Protein AF-A0A7S1HPP7-F1 (afdb_monomer_lite)

Sequence (154 aa):
EELAERFHAVALPMFQEVYDRIQAAGIARVCPGLDWLTLGTQYTNCGLVKRNLSESEEALAMFEKGAAYGNGDAMVEAGLILLHGSCGTSKARQDYPLSKKYLKMALTCEHQACDYRLMQVREALAGHQQLERDPNALIVRLLAGTANRKTQRQ

InterPro domains:
  IPR011990 Tetratricopeptide-like helical domain superfamily [G3DSA:1.25.40.10] (19-139)

pLDDT: mean 79.87, std 16.43, range [32.12, 96.88]

Secondary structure (DSSP, 8-state):
-HHHHHHHHHHHHHHHHHHHHHHHTTHHHHSTT-TIIIIIHHHHHHHHHHHHTT-HHHHHHHHHHHHHTT-HHHHHHHHHHHHHTEETTEE----HHHHHHHHHHHHHSSSPPPHHHHHHHHHHHHHHHHHHH-TTHHHHHHHHHHHTTTTT--

Organism: NCBI:txid118079

Radius of gyration: 17.26 Å; chains: 1; bounding box: 38×34×56 Å

Structure (mmCIF, N/CA/C/O backbone):
data_AF-A0A7S1HPP7-F1
#
_entry.id   AF-A0A7S1HPP7-F1
#
loop_
_atom_site.group_PDB
_atom_site.id
_atom_site.type_symbol
_atom_site.label_atom_id
_atom_site.label_alt_id
_atom_site.label_comp_id
_atom_site.label_asym_id
_atom_site.label_entity_id
_atom_site.label_seq_id
_atom_site.pdbx_PDB_ins_code
_atom_site.Cartn_x
_atom_site.Cartn_y
_atom_site.Cartn_z
_atom_site.occupancy
_atom_site.B_iso_or_equiv
_atom_site.auth_seq_id
_atom_site.auth_comp_id
_atom_site.auth_asym_id
_atom_site.auth_atom_id
_atom_site.pdbx_PDB_model_num
ATOM 1 N N . GLU A 1 1 ? 13.477 16.640 10.864 1.00 59.09 1 GLU A N 1
ATOM 2 C CA . GLU A 1 1 ? 12.685 16.879 9.639 1.00 59.09 1 GLU A CA 1
ATOM 3 C C . GLU A 1 1 ? 13.577 17.037 8.413 1.00 59.09 1 GLU A C 1
ATOM 5 O O . GLU A 1 1 ? 13.417 16.258 7.485 1.00 59.09 1 GLU A O 1
ATOM 10 N N . GLU A 1 2 ? 14.616 17.877 8.464 1.00 75.75 2 GLU A N 1
ATOM 11 C CA . GLU A 1 2 ? 15.505 18.165 7.319 1.00 75.75 2 GLU A CA 1
ATOM 12 C C . GLU A 1 2 ? 16.105 16.932 6.596 1.00 75.75 2 GLU A C 1
ATOM 14 O O . GLU A 1 2 ? 16.155 16.889 5.370 1.00 75.75 2 GLU A O 1
ATOM 19 N N . LEU A 1 3 ? 16.538 15.891 7.321 1.00 74.44 3 LEU A N 1
ATOM 20 C CA . LEU A 1 3 ? 17.122 14.694 6.692 1.00 74.44 3 LEU A CA 1
ATOM 21 C C . LEU A 1 3 ? 16.081 13.842 5.950 1.00 74.44 3 LEU A C 1
ATOM 23 O O . LEU A 1 3 ? 16.388 13.289 4.896 1.00 74.44 3 LEU A O 1
ATOM 27 N N . ALA A 1 4 ? 14.864 13.736 6.490 1.00 68.62 4 ALA A N 1
ATOM 28 C CA . ALA A 1 4 ? 13.792 12.967 5.866 1.00 68.62 4 ALA A CA 1
ATOM 29 C C . ALA A 1 4 ? 13.344 13.661 4.578 1.00 68.62 4 ALA A C 1
ATOM 31 O O . ALA A 1 4 ? 13.342 13.043 3.519 1.00 68.62 4 ALA A O 1
ATOM 32 N N . GLU A 1 5 ? 13.086 14.966 4.638 1.00 76.06 5 GLU A N 1
ATOM 33 C CA . GLU A 1 5 ? 12.721 15.770 3.468 1.00 76.06 5 GLU A CA 1
ATOM 34 C C . GLU A 1 5 ? 13.780 15.686 2.361 1.00 76.06 5 GLU A C 1
ATOM 36 O O . GLU A 1 5 ? 13.445 15.437 1.203 1.00 76.06 5 GLU A O 1
ATOM 41 N N . ARG A 1 6 ? 15.069 15.784 2.715 1.00 79.62 6 ARG A N 1
ATOM 42 C CA . ARG A 1 6 ? 16.178 15.634 1.758 1.00 79.62 6 ARG A CA 1
ATOM 43 C C . ARG A 1 6 ? 16.267 14.228 1.172 1.00 79.62 6 ARG A C 1
ATOM 45 O O . ARG A 1 6 ? 16.486 14.087 -0.028 1.00 79.62 6 ARG A O 1
ATOM 52 N N . PHE A 1 7 ? 16.087 13.191 1.989 1.00 78.56 7 PHE A N 1
ATOM 53 C CA . PHE A 1 7 ? 16.050 11.812 1.503 1.00 78.56 7 PHE A CA 1
ATOM 54 C C . PHE A 1 7 ? 14.890 11.607 0.522 1.00 78.56 7 PHE A C 1
ATOM 56 O O . PHE A 1 7 ? 15.076 11.025 -0.545 1.00 78.56 7 PHE A O 1
ATOM 63 N N . HIS A 1 8 ? 13.709 12.135 0.836 1.00 77.75 8 HIS A N 1
ATOM 64 C CA . HIS A 1 8 ? 12.520 12.005 -0.001 1.00 77.75 8 HIS A CA 1
ATOM 65 C C . HIS A 1 8 ? 12.627 12.789 -1.315 1.00 77.75 8 HIS A C 1
ATOM 67 O O . HIS A 1 8 ? 12.244 12.259 -2.361 1.00 77.75 8 HIS A O 1
ATOM 73 N N . ALA A 1 9 ? 13.207 13.993 -1.280 1.00 80.12 9 ALA A N 1
ATOM 74 C CA . ALA A 1 9 ? 13.472 14.811 -2.463 1.00 80.12 9 ALA A CA 1
ATOM 75 C C . ALA A 1 9 ? 14.417 14.125 -3.466 1.00 80.12 9 ALA A C 1
ATOM 77 O O . ALA A 1 9 ? 14.325 14.381 -4.662 1.00 80.12 9 ALA A O 1
ATOM 78 N N . VAL A 1 10 ? 15.297 13.238 -2.992 1.00 83.06 10 VAL A N 1
ATOM 79 C CA . VAL A 1 10 ? 16.189 12.438 -3.844 1.00 83.06 10 VAL A CA 1
ATOM 80 C C . VAL A 1 10 ? 15.529 11.121 -4.265 1.00 83.06 10 VAL A C 1
ATOM 82 O O . VAL A 1 10 ? 15.579 10.751 -5.435 1.00 83.06 10 VAL A O 1
ATOM 85 N N . ALA A 1 11 ? 14.880 10.417 -3.337 1.00 80.06 11 ALA A N 1
ATOM 86 C CA . ALA A 1 11 ? 14.360 9.074 -3.580 1.00 80.06 11 ALA A CA 1
ATOM 87 C C . ALA A 1 11 ? 13.176 9.045 -4.562 1.00 80.06 11 ALA A C 1
ATOM 89 O O . ALA A 1 11 ? 13.123 8.168 -5.423 1.00 80.06 11 ALA A O 1
ATOM 90 N N . LEU A 1 12 ? 12.232 9.991 -4.464 1.00 77.94 12 LEU A N 1
ATOM 91 C CA . LEU A 1 12 ? 11.040 9.996 -5.324 1.00 77.94 12 LEU A CA 1
ATOM 92 C C . LEU A 1 12 ? 11.380 10.160 -6.816 1.00 77.94 12 LEU A C 1
ATOM 94 O O . LEU A 1 12 ? 10.910 9.336 -7.604 1.00 77.94 12 LEU A O 1
ATOM 98 N N . PRO A 1 13 ? 12.210 11.142 -7.230 1.00 85.44 13 PRO A N 1
ATOM 99 C CA . PRO A 1 13 ? 12.636 11.247 -8.623 1.00 85.44 13 PRO A CA 1
ATOM 100 C C . PRO A 1 13 ? 13.363 9.997 -9.122 1.00 85.44 13 PRO A C 1
ATOM 102 O O . PRO A 1 13 ? 13.114 9.568 -10.243 1.00 85.44 13 PRO A O 1
ATOM 105 N N . MET A 1 14 ? 14.204 9.374 -8.288 1.00 84.25 14 MET A N 1
ATOM 106 C CA . MET A 1 14 ? 14.914 8.147 -8.667 1.00 84.25 14 MET A CA 1
ATOM 107 C C . MET A 1 14 ? 13.952 6.984 -8.933 1.00 84.25 14 MET A C 1
ATOM 109 O O . MET A 1 14 ? 14.103 6.280 -9.931 1.00 84.25 14 MET A O 1
ATOM 113 N N . PHE A 1 15 ? 12.945 6.779 -8.077 1.00 81.81 15 PHE A N 1
ATOM 114 C CA . PHE A 1 15 ? 11.937 5.740 -8.312 1.00 81.81 15 PHE A CA 1
ATOM 115 C C . PHE A 1 15 ? 11.099 6.028 -9.563 1.00 81.81 15 PHE A C 1
ATOM 117 O O . PHE A 1 15 ? 10.814 5.106 -10.329 1.00 81.81 15 PHE A O 1
ATOM 124 N N . GLN A 1 16 ? 10.758 7.297 -9.810 1.00 77.69 16 GLN A N 1
ATOM 125 C CA . GLN A 1 16 ? 10.033 7.700 -11.015 1.00 77.69 16 GLN A CA 1
ATOM 126 C C . GLN A 1 16 ? 10.860 7.465 -12.288 1.00 77.69 16 GLN A C 1
ATOM 128 O O . GLN A 1 16 ? 10.353 6.898 -13.251 1.00 77.69 16 GLN A O 1
ATOM 133 N N . GLU A 1 17 ? 12.147 7.811 -12.279 1.00 83.38 17 GLU A N 1
ATOM 134 C CA . GLU A 1 17 ? 13.052 7.578 -13.409 1.00 83.38 17 GLU A CA 1
ATOM 135 C C . GLU A 1 17 ? 13.198 6.080 -13.721 1.00 83.38 17 GLU A C 1
ATOM 137 O O . GLU A 1 17 ? 13.162 5.666 -14.884 1.00 83.38 17 GLU A O 1
ATOM 142 N N . VAL A 1 18 ? 13.334 5.242 -12.688 1.00 80.38 18 VAL A N 1
ATOM 143 C CA . VAL A 1 18 ? 13.380 3.782 -12.853 1.00 80.38 18 VAL A CA 1
ATOM 144 C C . VAL A 1 18 ? 12.065 3.263 -13.433 1.00 80.38 18 VAL A C 1
ATOM 146 O O . VAL A 1 18 ? 12.091 2.432 -14.341 1.00 80.38 18 VAL A O 1
ATOM 149 N N . TYR A 1 19 ? 10.925 3.768 -12.962 1.00 78.94 19 TYR A N 1
ATOM 150 C CA . TYR A 1 19 ? 9.617 3.427 -13.515 1.00 78.94 19 TYR A CA 1
ATOM 151 C C . TYR A 1 19 ? 9.517 3.777 -15.008 1.00 78.94 19 TYR A C 1
ATOM 153 O O . TYR A 1 19 ? 9.163 2.908 -15.809 1.00 78.94 19 TYR A O 1
ATOM 161 N N . ASP A 1 20 ? 9.891 5.000 -15.394 1.00 80.56 20 ASP A N 1
ATOM 162 C CA . ASP A 1 20 ? 9.817 5.463 -16.785 1.00 80.56 20 ASP A CA 1
ATOM 163 C C . ASP A 1 20 ? 10.686 4.586 -17.700 1.00 80.56 20 ASP A C 1
ATOM 165 O O . ASP A 1 20 ? 10.267 4.197 -18.793 1.00 80.56 20 ASP A O 1
ATOM 169 N N . ARG A 1 21 ? 11.872 4.183 -17.224 1.00 80.19 21 ARG A N 1
ATOM 170 C CA . ARG A 1 21 ? 12.761 3.255 -17.941 1.00 80.19 21 ARG A CA 1
ATOM 171 C C . ARG A 1 21 ? 12.165 1.858 -18.084 1.00 80.19 21 ARG A C 1
ATOM 173 O O . ARG A 1 21 ? 12.240 1.288 -19.170 1.00 80.19 21 ARG A O 1
ATOM 180 N N . ILE A 1 22 ? 11.572 1.306 -17.023 1.00 75.25 22 ILE A N 1
ATOM 181 C CA . ILE A 1 22 ? 10.933 -0.021 -17.055 1.00 75.25 22 ILE A CA 1
ATOM 182 C C . ILE A 1 22 ? 9.751 -0.019 -18.034 1.00 75.25 22 ILE A C 1
ATOM 184 O O . ILE A 1 22 ? 9.603 -0.964 -18.816 1.00 75.25 22 ILE A O 1
ATOM 188 N N . GLN A 1 23 ? 8.940 1.046 -18.030 1.00 75.56 23 GLN A N 1
ATOM 189 C CA . GLN A 1 23 ? 7.838 1.208 -18.979 1.00 75.56 23 GLN A CA 1
ATOM 190 C C . GLN A 1 23 ? 8.332 1.343 -20.420 1.00 75.56 23 GLN A C 1
ATOM 192 O O . GLN A 1 23 ? 7.843 0.626 -21.294 1.00 75.56 23 GLN A O 1
ATOM 197 N N . ALA A 1 24 ? 9.315 2.213 -20.668 1.00 80.38 24 ALA A N 1
ATOM 198 C CA . ALA A 1 24 ? 9.867 2.440 -22.002 1.00 80.38 24 ALA A CA 1
ATOM 199 C C . ALA A 1 24 ? 10.524 1.179 -22.584 1.00 80.38 24 ALA A C 1
ATOM 201 O O . ALA A 1 24 ? 10.355 0.879 -23.764 1.00 80.38 24 ALA A O 1
ATOM 202 N N . ALA A 1 25 ? 11.227 0.409 -21.751 1.00 76.56 25 ALA A N 1
ATOM 203 C CA . ALA A 1 25 ? 11.839 -0.856 -22.149 1.00 76.56 25 ALA A CA 1
ATOM 204 C C . ALA A 1 25 ? 10.812 -1.982 -22.372 1.00 76.56 25 ALA A C 1
ATOM 206 O O . ALA A 1 25 ? 11.169 -3.042 -22.882 1.00 76.56 25 ALA A O 1
ATOM 207 N N . GLY A 1 26 ? 9.546 -1.780 -21.988 1.00 72.50 26 GLY A N 1
ATOM 208 C CA . GLY A 1 26 ? 8.498 -2.782 -22.140 1.00 72.50 26 GLY A CA 1
ATOM 209 C C . GLY A 1 26 ? 8.816 -4.080 -21.402 1.00 72.50 26 GLY A C 1
ATOM 210 O O . GLY A 1 26 ? 8.418 -5.138 -21.874 1.00 72.50 26 GLY A O 1
ATOM 211 N N . ILE A 1 27 ? 9.528 -4.022 -20.269 1.00 67.88 27 ILE A N 1
ATOM 212 C CA . ILE A 1 27 ? 10.003 -5.217 -19.542 1.00 67.88 27 ILE A CA 1
ATOM 213 C C . ILE A 1 27 ? 8.837 -6.145 -19.178 1.00 67.88 27 ILE A C 1
ATOM 215 O O . ILE A 1 27 ? 8.963 -7.358 -19.310 1.00 67.88 27 ILE A O 1
ATOM 219 N N . ALA A 1 28 ? 7.675 -5.575 -18.852 1.00 62.19 28 ALA A N 1
ATOM 220 C CA . ALA A 1 28 ? 6.414 -6.295 -18.657 1.00 62.19 28 ALA A CA 1
ATOM 221 C C . ALA A 1 28 ? 6.021 -7.199 -19.847 1.00 62.19 28 ALA A C 1
ATOM 223 O O . ALA A 1 28 ? 5.451 -8.272 -19.677 1.00 62.19 28 ALA A O 1
ATOM 224 N N . ARG A 1 29 ? 6.348 -6.785 -21.081 1.00 64.38 29 ARG A N 1
ATOM 225 C CA . ARG A 1 29 ? 6.109 -7.563 -22.310 1.00 64.38 29 ARG A CA 1
ATOM 226 C C . ARG A 1 29 ? 7.164 -8.643 -22.535 1.00 64.38 29 ARG A C 1
ATOM 228 O O . ARG A 1 29 ? 6.872 -9.631 -23.198 1.00 64.38 29 ARG A O 1
ATOM 235 N N . VAL A 1 30 ? 8.381 -8.430 -22.034 1.00 61.94 30 VAL A N 1
ATOM 236 C CA . VAL A 1 30 ? 9.526 -9.331 -22.236 1.00 61.94 30 VAL A CA 1
ATOM 237 C C . VAL A 1 30 ? 9.540 -10.454 -21.196 1.00 61.94 30 VAL A C 1
ATOM 239 O O . VAL A 1 30 ? 9.878 -11.584 -21.538 1.00 61.94 30 VAL A O 1
ATOM 242 N N . CYS A 1 31 ? 9.115 -10.177 -19.960 1.00 64.31 31 CYS A N 1
ATOM 243 C CA . CYS A 1 31 ? 9.027 -11.160 -18.879 1.00 64.31 31 CYS A CA 1
ATOM 244 C C . CYS A 1 31 ? 7.632 -11.140 -18.222 1.00 64.31 31 CYS A C 1
ATOM 246 O O . CYS A 1 31 ? 7.484 -10.591 -17.123 1.00 64.31 31 CYS A O 1
ATOM 248 N N . PRO A 1 32 ? 6.610 -11.731 -18.872 1.00 63.69 32 PRO A N 1
ATOM 249 C CA . PRO A 1 32 ? 5.255 -11.785 -18.330 1.00 63.69 32 PRO A CA 1
ATOM 250 C C . PRO A 1 32 ? 5.246 -12.455 -16.950 1.00 63.69 32 PRO A C 1
ATOM 252 O O . PRO A 1 32 ? 5.836 -13.522 -16.781 1.00 63.69 32 PRO A O 1
ATOM 255 N N . GLY A 1 33 ? 4.593 -11.835 -15.963 1.00 65.06 33 GLY A N 1
ATOM 256 C CA . GLY A 1 33 ? 4.510 -12.362 -14.593 1.00 65.06 33 GLY A CA 1
ATOM 257 C C . GLY A 1 33 ? 5.571 -11.832 -13.619 1.00 65.06 33 GLY A C 1
ATOM 258 O O . GLY A 1 33 ? 5.472 -12.091 -12.424 1.00 65.06 33 GLY A O 1
ATOM 259 N N . LEU A 1 34 ? 6.543 -11.030 -14.076 1.00 70.19 34 LEU A N 1
ATOM 260 C CA . LEU A 1 34 ? 7.480 -10.306 -13.193 1.00 70.19 34 LEU A CA 1
ATOM 261 C C . LEU A 1 34 ? 7.076 -8.838 -12.962 1.00 70.19 34 LEU A C 1
ATOM 263 O O . LEU A 1 34 ? 7.866 -8.024 -12.471 1.00 70.19 34 LEU A O 1
ATOM 267 N N . ASP A 1 35 ? 5.839 -8.479 -13.301 1.00 72.19 35 ASP A N 1
ATOM 268 C CA . ASP A 1 35 ? 5.335 -7.110 -13.172 1.00 72.19 35 ASP A CA 1
ATOM 269 C C . ASP A 1 35 ? 5.304 -6.640 -11.711 1.00 72.19 35 ASP A C 1
ATOM 271 O O . ASP A 1 35 ? 5.599 -5.481 -11.410 1.00 72.19 35 ASP A O 1
ATOM 275 N N . TRP A 1 36 ? 5.032 -7.560 -10.782 1.00 67.06 36 TRP A N 1
ATOM 276 C CA . TRP A 1 36 ? 5.057 -7.294 -9.345 1.00 67.06 36 TRP A CA 1
ATOM 277 C C . TRP A 1 36 ? 6.467 -6.949 -8.838 1.00 67.06 36 TRP A C 1
ATOM 279 O O . TRP A 1 36 ? 6.598 -6.076 -7.982 1.00 67.06 36 TRP A O 1
ATOM 289 N N . LEU A 1 37 ? 7.507 -7.600 -9.382 1.00 73.81 37 LEU A N 1
ATOM 290 C CA . LEU A 1 37 ? 8.924 -7.415 -9.028 1.00 73.81 37 LEU A CA 1
ATOM 291 C C . LEU A 1 37 ? 9.463 -6.076 -9.518 1.00 73.81 37 LEU A C 1
ATOM 293 O O . LEU A 1 37 ? 10.382 -5.520 -8.917 1.00 73.81 37 LEU A O 1
ATOM 297 N N . THR A 1 38 ? 8.888 -5.563 -10.601 1.00 81.25 38 THR A N 1
ATOM 298 C CA . THR A 1 38 ? 9.327 -4.340 -11.263 1.00 81.25 38 THR A CA 1
ATOM 299 C C . THR A 1 38 ? 8.398 -3.183 -10.907 1.00 81.25 38 THR A C 1
ATOM 301 O O . THR A 1 38 ? 8.664 -2.449 -9.955 1.00 81.25 38 THR A O 1
ATOM 304 N N . LEU A 1 39 ? 7.288 -3.031 -11.626 1.00 83.19 39 LEU A N 1
ATOM 305 C CA . LEU A 1 39 ? 6.344 -1.926 -11.461 1.00 83.19 39 LEU A CA 1
ATOM 306 C C . LEU A 1 39 ? 5.642 -1.978 -10.099 1.00 83.19 39 LEU A C 1
ATOM 308 O O . LEU A 1 39 ? 5.525 -0.947 -9.435 1.00 83.19 39 LEU A O 1
ATOM 312 N N . GLY A 1 40 ? 5.250 -3.173 -9.646 1.00 88.25 40 GLY A N 1
ATOM 313 C CA . GLY A 1 40 ? 4.645 -3.371 -8.328 1.00 88.25 40 GLY A CA 1
ATOM 314 C C . GLY A 1 40 ? 5.549 -2.883 -7.194 1.00 88.25 40 GLY A C 1
ATOM 315 O O . GLY A 1 40 ? 5.129 -2.065 -6.373 1.00 88.25 40 GLY A O 1
ATOM 316 N N . THR A 1 41 ? 6.812 -3.312 -7.186 1.00 87.75 41 THR A N 1
ATOM 317 C CA . THR A 1 41 ? 7.823 -2.879 -6.210 1.00 87.75 41 THR A CA 1
ATOM 318 C C . THR A 1 41 ? 8.066 -1.372 -6.261 1.00 87.75 41 THR A C 1
ATOM 320 O O . THR A 1 41 ? 8.108 -0.735 -5.210 1.00 87.75 41 THR A O 1
ATOM 323 N N . GLN A 1 42 ? 8.181 -0.768 -7.451 1.00 88.69 42 GLN A N 1
ATOM 324 C CA . GLN A 1 42 ? 8.421 0.678 -7.554 1.00 88.69 42 GLN A CA 1
ATOM 325 C C . GLN A 1 42 ? 7.265 1.494 -6.974 1.00 88.69 42 GLN A C 1
ATOM 327 O O . GLN A 1 42 ? 7.489 2.386 -6.154 1.00 88.69 42 GLN A O 1
ATOM 332 N N . TYR A 1 43 ? 6.023 1.150 -7.317 1.00 91.25 43 TYR A N 1
ATOM 333 C CA . TYR A 1 43 ? 4.862 1.807 -6.720 1.00 91.25 43 TYR A CA 1
ATOM 334 C C . TYR A 1 43 ? 4.791 1.607 -5.208 1.00 91.25 43 TYR A C 1
ATOM 336 O O . TYR A 1 43 ? 4.496 2.552 -4.480 1.00 91.25 43 TYR A O 1
ATOM 344 N N . THR A 1 44 ? 5.127 0.412 -4.725 1.00 92.19 44 THR A N 1
ATOM 345 C CA . THR A 1 44 ? 5.182 0.125 -3.286 1.00 92.19 44 THR A CA 1
ATOM 346 C C . THR A 1 44 ? 6.206 1.019 -2.585 1.00 92.19 44 THR A C 1
ATOM 348 O O . THR A 1 44 ? 5.893 1.634 -1.568 1.00 92.19 44 THR A O 1
ATOM 351 N N . ASN A 1 45 ? 7.399 1.175 -3.159 1.00 91.19 45 ASN A N 1
ATOM 352 C CA . ASN A 1 45 ? 8.452 2.025 -2.602 1.00 91.19 45 ASN A CA 1
ATOM 353 C C . ASN A 1 45 ? 8.060 3.509 -2.597 1.00 91.19 45 ASN A C 1
ATOM 355 O O . ASN A 1 45 ? 8.245 4.188 -1.584 1.00 91.19 45 ASN A O 1
ATOM 359 N N . CYS A 1 46 ? 7.453 4.005 -3.679 1.00 90.56 46 CYS A N 1
ATOM 360 C CA . CYS 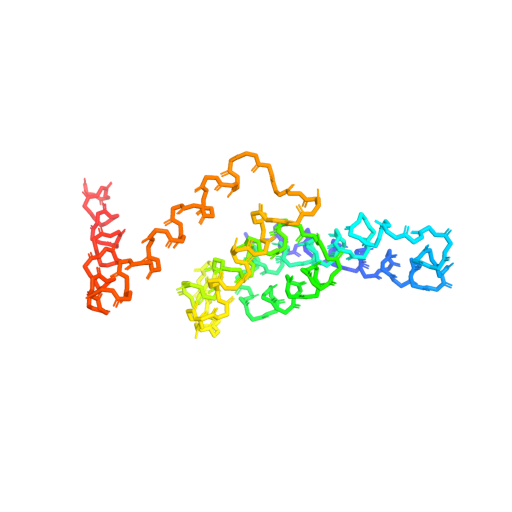A 1 46 ? 6.886 5.355 -3.716 1.00 90.56 46 CYS A CA 1
ATOM 361 C C . CYS A 1 46 ? 5.817 5.542 -2.632 1.00 90.56 46 CYS A C 1
ATOM 363 O O . CYS A 1 46 ? 5.840 6.542 -1.912 1.00 90.56 46 CYS A O 1
ATOM 365 N N . GLY A 1 47 ? 4.920 4.565 -2.469 1.00 93.31 47 GLY A N 1
ATOM 366 C CA . GLY A 1 47 ? 3.899 4.573 -1.422 1.00 93.31 47 GLY A CA 1
ATOM 367 C C . GLY A 1 47 ? 4.500 4.633 -0.020 1.00 93.31 47 GLY A C 1
ATOM 368 O O . GLY A 1 47 ? 4.053 5.428 0.802 1.00 93.31 47 GLY A O 1
ATOM 369 N N . LEU A 1 48 ? 5.570 3.878 0.246 1.00 92.12 48 LEU A N 1
ATOM 370 C CA . LEU A 1 48 ? 6.279 3.914 1.529 1.00 92.12 48 LEU A CA 1
ATOM 371 C C . LEU A 1 48 ? 6.903 5.285 1.811 1.00 92.12 48 LEU A C 1
ATOM 373 O O . LEU A 1 48 ? 6.814 5.771 2.939 1.00 92.12 48 LEU A O 1
ATOM 377 N N . VAL A 1 49 ? 7.496 5.929 0.802 1.00 91.12 49 VAL A N 1
ATOM 378 C CA . VAL A 1 49 ? 8.017 7.297 0.944 1.00 91.12 49 VAL A CA 1
ATOM 379 C C . VAL A 1 49 ? 6.893 8.269 1.297 1.00 91.12 49 VAL A C 1
ATOM 381 O O . VAL A 1 49 ? 7.013 9.013 2.269 1.00 91.12 49 VAL A O 1
ATOM 384 N N . LYS A 1 50 ? 5.781 8.224 0.560 1.00 90.62 50 LYS A N 1
ATOM 385 C CA . LYS A 1 50 ? 4.615 9.088 0.791 1.00 90.62 50 LYS A CA 1
ATOM 386 C C . LYS A 1 50 ? 3.988 8.865 2.165 1.00 90.62 50 LYS A C 1
ATOM 388 O O . LYS A 1 50 ? 3.706 9.817 2.887 1.00 90.62 50 LYS A O 1
ATOM 393 N N . ARG A 1 51 ? 3.891 7.607 2.594 1.00 90.94 51 ARG A N 1
ATOM 394 C CA . ARG A 1 51 ? 3.439 7.241 3.940 1.00 90.94 51 ARG A CA 1
ATOM 395 C C . ARG A 1 51 ? 4.334 7.848 5.021 1.00 90.94 51 ARG A C 1
ATOM 397 O O . ARG A 1 51 ? 3.833 8.370 6.012 1.00 90.94 51 ARG A O 1
ATOM 404 N N . ASN A 1 52 ? 5.653 7.798 4.836 1.00 90.00 52 ASN A N 1
ATOM 405 C CA . ASN A 1 52 ? 6.613 8.352 5.795 1.00 90.00 52 ASN A CA 1
ATOM 406 C C . ASN A 1 52 ? 6.561 9.888 5.859 1.00 90.00 52 ASN A C 1
ATOM 408 O O . ASN A 1 52 ? 6.803 10.456 6.921 1.00 90.00 52 ASN A O 1
ATOM 412 N N . LEU A 1 53 ? 6.170 10.543 4.763 1.00 88.38 53 LEU A N 1
ATOM 413 C CA . LEU A 1 53 ? 5.852 11.974 4.711 1.00 88.38 53 LEU A CA 1
ATOM 414 C C . LEU A 1 53 ? 4.482 12.321 5.317 1.00 88.38 53 LEU A C 1
ATOM 416 O O . LEU A 1 53 ? 4.116 13.490 5.367 1.00 88.38 53 LEU A O 1
ATOM 420 N N . SER A 1 54 ? 3.720 11.332 5.797 1.00 89.94 54 SER A N 1
ATOM 421 C CA . SER A 1 54 ? 2.318 11.511 6.188 1.00 89.94 54 SER A CA 1
ATOM 422 C C . SER A 1 54 ? 1.482 12.121 5.057 1.00 89.94 54 SER A C 1
ATOM 424 O O . SER A 1 54 ? 0.646 12.984 5.296 1.00 89.94 54 SER A O 1
ATOM 426 N N . GLU A 1 55 ? 1.660 11.656 3.824 1.00 91.75 55 GLU A N 1
ATOM 427 C CA . GLU A 1 55 ? 0.817 11.983 2.666 1.00 91.75 55 GLU A CA 1
ATOM 428 C C . GLU A 1 55 ? -0.110 10.788 2.388 1.00 91.75 55 GLU A C 1
ATOM 430 O O . GLU A 1 55 ? 0.199 9.913 1.578 1.00 91.75 55 GLU A O 1
ATOM 435 N N . SER A 1 56 ? -1.195 10.661 3.165 1.00 92.44 56 SER A N 1
ATOM 436 C CA . SER A 1 56 ? -1.966 9.409 3.231 1.00 92.44 56 SER A CA 1
ATOM 437 C C . SER A 1 56 ? -2.703 9.054 1.941 1.00 92.44 56 SER A C 1
ATOM 439 O O . SER A 1 56 ? -2.742 7.878 1.582 1.00 92.44 56 SER A O 1
ATOM 441 N N . GLU A 1 57 ? -3.297 10.029 1.250 1.00 95.06 57 GLU A N 1
ATOM 442 C CA . GLU A 1 57 ? -4.024 9.778 -0.006 1.00 95.06 57 GLU A CA 1
ATOM 443 C C . GLU A 1 57 ? -3.059 9.425 -1.138 1.00 95.06 57 GLU A C 1
ATOM 445 O O . GLU A 1 57 ? -3.292 8.487 -1.902 1.00 95.06 57 GLU A O 1
ATOM 450 N N . GLU A 1 58 ? -1.929 10.120 -1.214 1.00 94.06 58 GLU A N 1
ATOM 451 C CA . GLU A 1 58 ? -0.879 9.854 -2.187 1.00 94.06 58 GLU A CA 1
ATOM 452 C C . GLU A 1 58 ? -0.234 8.486 -1.942 1.00 94.06 58 GLU A C 1
ATOM 454 O O . GLU A 1 58 ? 0.003 7.735 -2.892 1.00 94.06 58 GLU A O 1
ATOM 459 N N . ALA A 1 59 ? 0.008 8.131 -0.676 1.00 95.62 59 ALA A N 1
ATOM 460 C CA . ALA A 1 59 ? 0.497 6.811 -0.298 1.00 95.62 59 ALA A CA 1
ATOM 461 C C . ALA A 1 59 ? -0.490 5.718 -0.715 1.00 95.62 59 ALA A C 1
ATOM 463 O O . ALA A 1 59 ? -0.095 4.764 -1.388 1.00 95.62 59 ALA A O 1
ATOM 464 N N . LEU A 1 60 ? -1.774 5.887 -0.381 1.00 96.88 60 LEU A N 1
ATOM 465 C CA . LEU A 1 60 ? -2.834 4.964 -0.777 1.00 96.88 60 LEU A CA 1
ATOM 466 C C . LEU A 1 60 ? -2.877 4.791 -2.298 1.00 96.88 60 LEU A C 1
ATOM 468 O O . LEU A 1 60 ? -2.845 3.660 -2.776 1.00 96.88 60 LEU A O 1
ATOM 472 N N . ALA A 1 61 ? -2.859 5.884 -3.061 1.00 96.44 61 ALA A N 1
ATOM 473 C CA . ALA A 1 61 ? -2.885 5.832 -4.520 1.00 96.44 61 ALA A CA 1
ATOM 474 C C . ALA A 1 61 ? -1.693 5.054 -5.107 1.00 96.44 61 ALA A C 1
ATOM 476 O O . ALA A 1 61 ? -1.847 4.334 -6.097 1.00 96.44 61 ALA A O 1
ATOM 477 N N . MET A 1 62 ? -0.500 5.175 -4.517 1.00 95.69 62 MET A N 1
ATOM 478 C CA . MET A 1 62 ? 0.661 4.387 -4.941 1.00 95.69 62 MET A CA 1
ATOM 479 C C . MET A 1 62 ? 0.516 2.909 -4.566 1.00 95.69 62 MET A C 1
ATOM 481 O O . MET A 1 62 ? 0.785 2.044 -5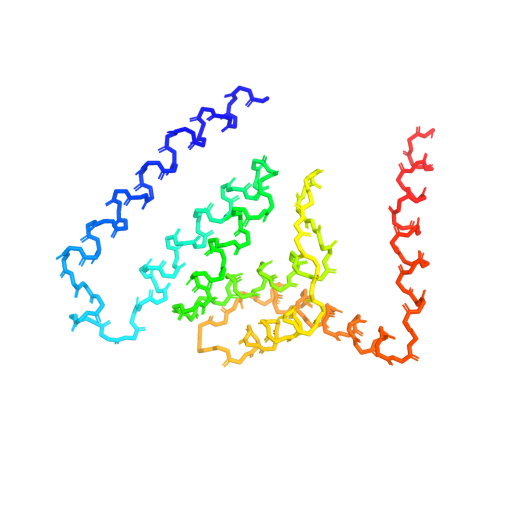.398 1.00 95.69 62 MET A O 1
ATOM 485 N N . PHE A 1 63 ? 0.039 2.594 -3.363 1.00 96.44 63 PHE A N 1
ATOM 486 C CA . PHE A 1 63 ? -0.183 1.204 -2.963 1.00 96.44 63 PHE A CA 1
ATOM 487 C C . PHE A 1 63 ? -1.275 0.519 -3.790 1.00 96.44 63 PHE A C 1
ATOM 489 O O . PHE A 1 63 ? -1.106 -0.636 -4.171 1.00 96.44 63 PHE A O 1
ATOM 496 N N . GLU A 1 64 ? -2.348 1.219 -4.160 1.00 96.38 64 GLU A N 1
ATOM 497 C CA . GLU A 1 64 ? -3.376 0.674 -5.056 1.00 96.38 64 GLU A CA 1
ATOM 498 C C . GLU A 1 64 ? -2.801 0.322 -6.433 1.00 96.38 64 GLU A C 1
ATOM 500 O O . GLU A 1 64 ? -3.119 -0.738 -6.980 1.00 96.38 64 GLU A O 1
ATOM 505 N N . LYS A 1 65 ? -1.895 1.155 -6.965 1.00 93.75 65 LYS A N 1
ATOM 506 C CA . LYS A 1 65 ? -1.157 0.843 -8.197 1.00 93.75 65 LYS A CA 1
ATOM 507 C C . LYS A 1 65 ? -0.246 -0.369 -8.009 1.00 93.75 65 LYS A C 1
ATOM 509 O O . LYS A 1 65 ? -0.284 -1.273 -8.834 1.00 93.75 65 LYS A O 1
ATOM 514 N N . GLY A 1 66 ? 0.524 -0.434 -6.921 1.00 92.75 66 GLY A N 1
ATOM 515 C CA . GLY A 1 66 ? 1.389 -1.584 -6.626 1.00 92.75 66 GLY A CA 1
ATOM 516 C C . GLY A 1 66 ? 0.608 -2.896 -6.490 1.00 92.75 66 GLY A C 1
ATOM 517 O O . GLY A 1 66 ? 0.998 -3.924 -7.048 1.00 92.75 66 GLY A O 1
ATOM 518 N N . ALA A 1 67 ? -0.546 -2.842 -5.827 1.00 93.88 67 ALA A N 1
ATOM 519 C CA . ALA A 1 67 ? -1.456 -3.968 -5.665 1.00 93.88 67 ALA A CA 1
ATOM 520 C C . ALA A 1 67 ? -2.069 -4.421 -7.000 1.00 93.88 67 ALA A C 1
ATOM 522 O O . ALA A 1 67 ? -2.252 -5.621 -7.203 1.00 93.88 67 ALA A O 1
ATOM 523 N N . ALA A 1 68 ? -2.347 -3.495 -7.926 1.00 91.81 68 ALA A N 1
ATOM 524 C CA . ALA A 1 68 ? -2.817 -3.828 -9.274 1.00 91.81 68 ALA A CA 1
ATOM 525 C C . ALA A 1 68 ? -1.785 -4.641 -10.080 1.00 91.81 68 ALA A C 1
ATOM 527 O O . ALA A 1 68 ? -2.174 -5.426 -10.939 1.00 91.81 68 ALA A O 1
ATOM 528 N N . TYR A 1 69 ? -0.494 -4.510 -9.757 1.00 88.56 69 TYR A N 1
ATOM 529 C CA . TYR A 1 69 ? 0.585 -5.340 -10.303 1.00 88.56 69 TYR A CA 1
ATOM 530 C C . TYR A 1 69 ? 0.858 -6.612 -9.488 1.00 88.56 69 TYR A C 1
ATOM 532 O O . TYR A 1 69 ? 1.845 -7.289 -9.745 1.00 88.56 69 TYR A O 1
ATOM 540 N N . GLY A 1 70 ? 0.019 -6.955 -8.507 1.00 89.12 70 GLY A N 1
ATOM 541 C CA . GLY A 1 70 ? 0.149 -8.202 -7.747 1.00 89.12 70 GLY A CA 1
ATOM 542 C C . GLY A 1 70 ? 1.129 -8.152 -6.571 1.00 89.12 70 GLY A C 1
ATOM 543 O O . GLY A 1 70 ? 1.429 -9.196 -5.999 1.00 89.12 70 GLY A O 1
ATOM 544 N N . ASN A 1 71 ? 1.621 -6.971 -6.180 1.00 90.88 71 ASN A N 1
ATOM 545 C CA . ASN A 1 71 ? 2.534 -6.854 -5.044 1.00 90.88 71 ASN A CA 1
ATOM 546 C C . ASN A 1 71 ? 1.789 -7.039 -3.705 1.00 90.88 71 ASN A C 1
ATOM 548 O O . ASN A 1 71 ? 0.916 -6.237 -3.358 1.00 90.88 71 ASN A O 1
ATOM 552 N N . GLY A 1 72 ? 2.146 -8.084 -2.950 1.00 92.25 72 GLY A N 1
ATOM 553 C CA . GLY A 1 72 ? 1.509 -8.420 -1.676 1.00 92.25 72 GLY A CA 1
ATOM 554 C C . GLY A 1 72 ? 1.684 -7.354 -0.592 1.00 92.25 72 GLY A C 1
ATOM 555 O O . GLY A 1 72 ? 0.719 -7.033 0.098 1.00 92.25 72 GLY A O 1
ATOM 556 N N . ASP A 1 73 ? 2.865 -6.740 -0.472 1.00 91.81 73 ASP A N 1
ATOM 557 C CA . ASP A 1 73 ? 3.105 -5.679 0.517 1.00 91.81 73 ASP A CA 1
ATOM 558 C C . ASP A 1 73 ? 2.234 -4.446 0.242 1.00 91.81 73 ASP A C 1
ATOM 560 O O . ASP A 1 73 ? 1.650 -3.878 1.168 1.00 91.81 73 ASP A O 1
ATOM 564 N N . ALA A 1 74 ? 2.073 -4.074 -1.032 1.00 94.12 74 ALA A N 1
ATOM 565 C CA . ALA A 1 74 ? 1.180 -2.990 -1.435 1.00 94.12 74 ALA A CA 1
ATOM 566 C C . ALA A 1 74 ? -0.282 -3.269 -1.056 1.00 94.12 74 ALA A C 1
ATOM 568 O O . ALA A 1 74 ? -0.980 -2.376 -0.574 1.00 94.12 74 ALA A O 1
ATOM 569 N N . MET A 1 75 ? -0.743 -4.513 -1.230 1.00 96.31 75 MET A N 1
ATOM 570 C CA . MET A 1 75 ? -2.090 -4.922 -0.815 1.00 96.31 75 MET A CA 1
ATOM 571 C C . MET A 1 75 ? -2.277 -4.786 0.700 1.00 96.31 75 MET A C 1
ATOM 573 O O . MET A 1 75 ? -3.323 -4.308 1.144 1.00 96.31 75 MET A O 1
ATOM 577 N N . VAL A 1 76 ? -1.272 -5.164 1.500 1.00 95.12 76 VAL A N 1
ATOM 578 C CA . VAL A 1 76 ? -1.326 -4.994 2.961 1.00 95.12 76 VAL A CA 1
ATOM 579 C C . VAL A 1 76 ? -1.425 -3.518 3.331 1.00 95.12 76 VAL A C 1
ATOM 581 O O . VAL A 1 76 ? -2.321 -3.140 4.084 1.00 95.12 76 VAL A O 1
ATOM 584 N N . GLU A 1 77 ? -0.549 -2.674 2.787 1.00 94.81 77 GLU A N 1
ATOM 585 C CA . GLU A 1 77 ? -0.523 -1.242 3.109 1.00 94.81 77 GLU A CA 1
ATOM 586 C C . GLU A 1 77 ? -1.815 -0.526 2.692 1.00 94.81 77 GLU A C 1
ATOM 588 O O . GLU A 1 77 ? -2.406 0.181 3.511 1.00 94.81 77 GLU A O 1
ATOM 593 N N . ALA A 1 78 ? -2.318 -0.766 1.475 1.00 96.62 78 ALA A N 1
ATOM 594 C CA . ALA A 1 78 ? -3.608 -0.224 1.038 1.00 96.62 78 ALA A CA 1
ATOM 595 C C . ALA A 1 78 ? -4.745 -0.683 1.966 1.00 96.62 78 ALA A C 1
ATOM 597 O O . ALA A 1 78 ? -5.558 0.127 2.418 1.00 96.62 78 ALA A O 1
ATOM 598 N N . GLY A 1 79 ? -4.766 -1.974 2.314 1.00 94.94 79 GLY A N 1
ATOM 599 C CA . GLY A 1 79 ? -5.746 -2.546 3.229 1.00 94.94 79 GLY A CA 1
ATOM 600 C C . GLY A 1 79 ? -5.747 -1.882 4.608 1.00 94.94 79 GLY A C 1
ATOM 601 O O . GLY A 1 79 ? -6.816 -1.579 5.143 1.00 94.94 79 GLY A O 1
ATOM 602 N N . LEU A 1 80 ? -4.568 -1.619 5.175 1.00 92.12 80 LEU A N 1
ATOM 603 C CA . LEU A 1 80 ? -4.424 -0.980 6.485 1.00 92.12 80 LEU A CA 1
ATOM 604 C C . LEU A 1 80 ? -4.798 0.509 6.456 1.00 92.12 80 LEU A C 1
ATOM 606 O O . LEU A 1 80 ? -5.509 0.965 7.352 1.00 92.12 80 LEU A O 1
ATOM 610 N N . ILE A 1 81 ? -4.392 1.260 5.426 1.00 93.50 81 ILE A N 1
ATOM 611 C CA . ILE A 1 81 ? -4.765 2.680 5.299 1.00 93.50 81 ILE A CA 1
ATOM 612 C C . ILE A 1 81 ? -6.284 2.823 5.188 1.00 93.50 81 ILE A C 1
ATOM 614 O O . ILE A 1 81 ? -6.874 3.622 5.911 1.00 93.50 81 ILE A O 1
ATOM 618 N N . LEU A 1 82 ? -6.933 2.001 4.361 1.00 94.50 82 LEU A N 1
ATOM 619 C CA . LEU A 1 82 ? -8.390 2.013 4.195 1.00 94.50 82 LEU A CA 1
ATOM 620 C C . LEU A 1 82 ? -9.142 1.555 5.454 1.00 94.50 82 LEU A C 1
ATOM 622 O O . LEU A 1 82 ? -10.272 1.985 5.673 1.00 94.50 82 LEU A O 1
ATOM 626 N N . LEU A 1 83 ? -8.532 0.703 6.288 1.00 91.00 83 LEU A N 1
ATOM 627 C CA . LEU A 1 83 ? -9.091 0.307 7.585 1.00 91.00 83 LEU A CA 1
ATOM 628 C C . LEU A 1 83 ? -9.046 1.467 8.583 1.00 91.00 83 LEU A C 1
ATOM 630 O O . LEU A 1 83 ? -10.012 1.703 9.306 1.00 91.00 83 LEU A O 1
ATOM 634 N N . HIS A 1 84 ? -7.923 2.178 8.646 1.00 87.69 84 HIS A N 1
ATOM 635 C CA . HIS A 1 84 ? -7.691 3.218 9.649 1.00 87.69 84 HIS A CA 1
ATOM 636 C C . HIS A 1 84 ? -8.127 4.620 9.208 1.00 87.69 84 HIS A C 1
ATOM 638 O O . HIS A 1 84 ? -8.270 5.500 10.056 1.00 87.69 84 HIS A O 1
ATOM 644 N N . GLY A 1 85 ? -8.313 4.855 7.907 1.00 90.62 85 GLY A N 1
ATOM 645 C CA . GLY A 1 85 ? -8.585 6.181 7.345 1.00 90.62 85 GLY A CA 1
ATOM 646 C C . GLY A 1 85 ? -7.430 7.171 7.536 1.00 90.62 85 GLY A C 1
ATOM 647 O O . GLY A 1 85 ? -7.645 8.381 7.589 1.00 90.62 85 GLY A O 1
ATOM 648 N N . SER A 1 86 ? -6.209 6.679 7.748 1.00 88.00 86 SER A N 1
ATOM 649 C CA . SER A 1 86 ? -5.020 7.508 7.972 1.00 88.00 86 SER A CA 1
ATOM 650 C C . SER A 1 86 ? -3.731 6.695 7.886 1.00 88.00 86 SER A C 1
ATOM 652 O O . SER A 1 86 ? -3.722 5.483 8.121 1.00 88.00 86 SER A O 1
ATOM 654 N N . CYS A 1 87 ? -2.626 7.386 7.616 1.00 83.12 87 CYS A N 1
ATOM 655 C CA . CYS A 1 87 ? -1.282 6.950 7.965 1.00 83.12 87 CYS A CA 1
ATOM 656 C C . CYS A 1 87 ? -0.496 8.137 8.546 1.00 83.12 87 CYS A C 1
ATOM 658 O O . CYS A 1 87 ? -0.569 9.264 8.056 1.00 83.12 87 CYS A O 1
ATOM 660 N N . GLY A 1 88 ? 0.233 7.903 9.639 1.00 82.12 88 GLY A N 1
ATOM 661 C CA . GLY A 1 88 ? 0.897 8.992 10.356 1.00 82.12 88 GLY A CA 1
ATOM 662 C C . GLY A 1 88 ? -0.107 10.003 10.922 1.00 82.12 88 GLY A C 1
ATOM 663 O O . GLY A 1 88 ? -1.018 9.625 11.661 1.00 82.12 88 GLY A O 1
ATOM 664 N N . THR A 1 89 ? 0.087 11.287 10.616 1.00 85.25 89 THR A N 1
ATOM 665 C CA . THR A 1 89 ? -0.749 12.393 11.122 1.00 85.25 89 THR A CA 1
ATOM 666 C C . THR A 1 89 ? -1.815 12.874 10.139 1.00 85.25 89 THR A C 1
ATOM 668 O O . THR A 1 89 ? -2.694 13.640 10.540 1.00 85.25 89 THR A O 1
ATOM 671 N N . SER A 1 90 ? -1.776 12.441 8.875 1.00 88.44 90 SER A N 1
ATOM 672 C CA . SER A 1 90 ? -2.760 12.843 7.868 1.00 88.44 90 SER A CA 1
ATOM 673 C C . SER A 1 90 ? -3.875 11.818 7.705 1.00 88.44 90 SER A C 1
ATOM 675 O O . SER A 1 90 ? -3.751 10.648 8.068 1.00 88.44 90 SER A O 1
ATOM 677 N N . LYS A 1 91 ? -5.005 12.282 7.170 1.00 91.38 91 LYS A N 1
ATOM 678 C CA . LYS A 1 91 ? -6.174 11.448 6.890 1.00 91.38 91 LYS A CA 1
ATOM 679 C C . LYS A 1 91 ? -6.156 10.966 5.444 1.00 91.38 91 LYS A C 1
ATOM 681 O O . LYS A 1 91 ? -5.688 11.681 4.564 1.00 91.38 91 LYS A O 1
ATOM 686 N N . ALA A 1 92 ? -6.736 9.796 5.227 1.00 92.56 92 ALA A N 1
ATOM 687 C CA . ALA A 1 92 ? -7.137 9.285 3.923 1.00 92.56 92 ALA A CA 1
ATOM 688 C C . ALA A 1 92 ? -8.575 8.769 3.998 1.00 92.56 92 ALA A C 1
ATOM 690 O O . ALA A 1 92 ? -9.152 8.632 5.084 1.00 92.56 92 ALA A O 1
ATOM 691 N N . ARG A 1 93 ? -9.158 8.454 2.845 1.00 93.62 93 ARG A N 1
ATOM 692 C CA . ARG A 1 93 ? -10.452 7.791 2.769 1.00 93.62 93 ARG A CA 1
ATOM 693 C C . ARG A 1 93 ? -10.430 6.486 3.566 1.00 93.62 93 ARG A C 1
ATOM 695 O O . ARG A 1 93 ? -9.520 5.667 3.439 1.00 93.62 93 ARG A O 1
ATOM 702 N N . GLN A 1 94 ? -11.457 6.302 4.388 1.00 90.56 94 GLN A N 1
ATOM 703 C CA . GLN A 1 94 ? -11.720 5.043 5.068 1.00 90.56 94 GLN A CA 1
ATOM 704 C C . GLN A 1 94 ? -12.749 4.259 4.257 1.00 90.56 94 GLN A C 1
ATOM 706 O O . GLN A 1 94 ? -13.795 4.797 3.899 1.00 90.56 94 GLN A O 1
ATOM 711 N N . ASP A 1 95 ? -12.459 2.993 3.981 1.00 93.69 95 ASP A N 1
ATOM 712 C CA . ASP A 1 95 ? -13.349 2.107 3.233 1.00 93.69 95 ASP A CA 1
ATOM 713 C C . ASP A 1 95 ? -13.154 0.670 3.728 1.00 93.69 95 ASP A C 1
ATOM 715 O O . ASP A 1 95 ? -12.197 -0.021 3.366 1.00 93.69 95 ASP A O 1
ATOM 719 N N . TYR A 1 96 ? -14.052 0.218 4.608 1.00 90.12 96 TYR A N 1
ATOM 720 C CA . TYR A 1 96 ? -13.944 -1.113 5.202 1.00 90.12 96 TYR A CA 1
ATOM 721 C C . TYR A 1 96 ? -14.120 -2.248 4.177 1.00 90.12 96 TYR A C 1
ATOM 723 O O . TYR A 1 96 ? -13.297 -3.170 4.187 1.00 90.12 96 TYR A O 1
ATOM 731 N N . PRO A 1 97 ? -15.119 -2.217 3.268 1.00 93.19 97 PRO A N 1
ATOM 732 C CA . PRO A 1 97 ? -15.227 -3.216 2.205 1.00 93.19 97 PRO A CA 1
ATOM 733 C C . PRO A 1 97 ? -13.966 -3.330 1.342 1.00 93.19 97 PRO A C 1
ATOM 735 O O . PRO A 1 97 ? -13.477 -4.443 1.108 1.00 93.19 97 PRO A O 1
ATOM 738 N N . LEU A 1 98 ? -13.412 -2.199 0.897 1.00 94.94 98 LEU A N 1
ATOM 739 C CA . LEU A 1 98 ? -12.219 -2.189 0.055 1.00 94.94 98 LEU A CA 1
ATOM 740 C C . LEU A 1 98 ? -10.973 -2.623 0.839 1.00 94.94 98 LEU A C 1
ATOM 742 O O . LEU A 1 98 ? -10.176 -3.413 0.329 1.00 94.94 98 LEU A O 1
ATOM 746 N N . SER A 1 99 ? -10.855 -2.213 2.105 1.00 94.75 99 SER A N 1
ATOM 747 C CA . SER A 1 99 ? -9.827 -2.711 3.023 1.00 94.75 99 SER A CA 1
ATOM 748 C C . SE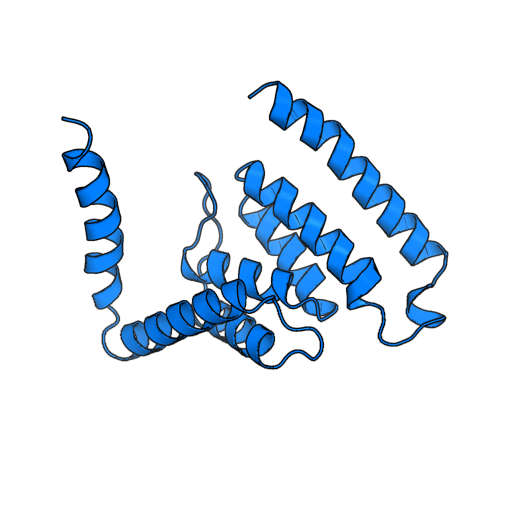R A 1 99 ? -9.858 -4.239 3.122 1.00 94.75 99 SER A C 1
ATOM 750 O O . SER A 1 99 ? -8.853 -4.906 2.860 1.00 94.75 99 SER A O 1
ATOM 752 N N . LYS A 1 100 ? -11.027 -4.820 3.423 1.00 94.06 100 LYS A N 1
ATOM 753 C CA . LYS A 1 100 ? -11.206 -6.275 3.536 1.00 94.06 100 LYS A CA 1
ATOM 754 C C . LYS A 1 100 ? -10.842 -6.989 2.234 1.00 94.06 100 LYS A C 1
ATOM 756 O O . LYS A 1 100 ? -10.260 -8.074 2.281 1.00 94.06 100 LYS A O 1
ATOM 761 N N . LYS A 1 101 ? -11.169 -6.395 1.081 1.00 96.19 101 LYS A N 1
ATOM 762 C CA . LYS A 1 101 ? -10.801 -6.923 -0.239 1.00 96.19 101 LYS A CA 1
ATOM 763 C C . LYS A 1 101 ? -9.281 -6.999 -0.403 1.00 96.19 101 LYS A C 1
ATOM 765 O O . LYS A 1 101 ? -8.778 -8.086 -0.676 1.00 96.19 101 LYS A O 1
ATOM 770 N N . TYR A 1 102 ? -8.558 -5.899 -0.193 1.00 96.44 102 TYR A N 1
ATOM 771 C CA . TYR A 1 102 ? -7.098 -5.876 -0.335 1.00 96.44 102 TYR A CA 1
ATOM 772 C C . TYR A 1 102 ? -6.395 -6.822 0.644 1.00 96.44 102 TYR A C 1
ATOM 774 O O . TYR A 1 102 ? -5.521 -7.587 0.242 1.00 96.44 102 TYR A O 1
ATOM 782 N N . LEU A 1 103 ? -6.835 -6.853 1.902 1.00 94.69 103 LEU A N 1
ATOM 783 C CA . LEU A 1 103 ? -6.283 -7.758 2.912 1.00 94.69 103 LEU A CA 1
ATOM 784 C C . 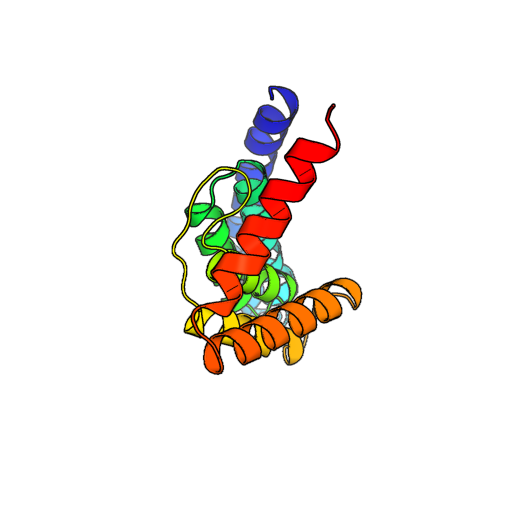LEU A 1 103 ? -6.488 -9.235 2.541 1.00 94.69 103 LEU A C 1
ATOM 786 O O . LEU A 1 103 ? -5.583 -10.045 2.714 1.00 94.69 103 LEU A O 1
ATOM 790 N N . LYS A 1 104 ? -7.649 -9.602 1.983 1.00 94.94 104 LYS A N 1
ATOM 791 C CA . LYS A 1 104 ? -7.865 -10.962 1.465 1.00 94.94 104 LYS A CA 1
ATOM 792 C C . LYS A 1 104 ? -6.970 -11.269 0.269 1.00 94.94 104 LYS A C 1
ATOM 794 O O . LYS A 1 104 ? -6.411 -12.358 0.223 1.00 94.94 104 LYS A O 1
ATOM 799 N N . MET A 1 105 ? -6.821 -10.322 -0.659 1.00 94.25 105 MET A N 1
ATOM 800 C CA . MET A 1 105 ? -5.923 -10.483 -1.806 1.00 94.25 105 MET A CA 1
ATOM 801 C C . MET A 1 105 ? -4.479 -10.728 -1.352 1.00 94.25 105 MET A C 1
ATOM 803 O O . MET A 1 105 ? -3.836 -11.620 -1.891 1.00 94.25 105 MET A O 1
ATOM 807 N N . ALA A 1 106 ? -4.006 -10.029 -0.314 1.00 93.00 106 ALA A N 1
ATOM 808 C CA . ALA A 1 106 ? -2.662 -10.213 0.240 1.00 93.00 106 ALA A CA 1
ATOM 809 C C . ALA A 1 106 ? -2.406 -11.627 0.804 1.00 93.00 106 ALA A C 1
ATOM 811 O O . ALA A 1 106 ? -1.269 -12.088 0.812 1.00 93.00 106 ALA A O 1
ATOM 812 N N . LEU A 1 107 ? -3.449 -12.329 1.272 1.00 91.38 107 LEU A N 1
ATOM 813 C CA . LEU A 1 107 ? -3.337 -13.715 1.754 1.00 91.38 107 LEU A CA 1
ATOM 814 C C . LEU A 1 107 ? -3.283 -14.749 0.627 1.00 91.38 107 LEU A C 1
ATOM 816 O O . LEU A 1 107 ? -2.928 -15.898 0.878 1.00 91.38 107 LEU A O 1
ATOM 820 N N . THR A 1 108 ? -3.716 -14.383 -0.578 1.00 89.62 108 THR A N 1
ATOM 821 C CA . THR A 1 108 ? -3.900 -15.322 -1.694 1.00 89.62 108 THR A CA 1
ATOM 822 C C . THR A 1 108 ? -3.081 -14.963 -2.924 1.00 89.62 108 THR A C 1
ATOM 824 O O . THR A 1 108 ? -3.122 -15.707 -3.899 1.00 89.62 108 THR A O 1
ATOM 827 N N . CYS A 1 109 ? -2.382 -13.826 -2.927 1.00 87.00 109 CYS A N 1
ATOM 828 C CA . CYS A 1 109 ? -1.510 -13.461 -4.032 1.00 87.00 109 CYS A CA 1
ATOM 829 C C . CYS A 1 109 ? -0.347 -14.451 -4.125 1.00 87.00 109 CYS A C 1
ATOM 831 O O . CYS A 1 109 ? 0.107 -14.998 -3.122 1.00 87.00 109 CYS A O 1
ATOM 833 N N . GLU A 1 110 ? 0.120 -14.691 -5.347 1.00 78.62 110 GLU A N 1
ATOM 834 C CA . GLU A 1 110 ? 1.242 -15.594 -5.618 1.00 78.62 110 GLU A CA 1
ATOM 835 C C . GLU A 1 110 ? 2.519 -15.129 -4.903 1.00 78.62 110 GLU A C 1
ATOM 837 O O . GLU A 1 110 ? 3.283 -15.928 -4.367 1.00 78.62 110 GLU A O 1
ATOM 842 N N . HIS A 1 111 ? 2.692 -13.809 -4.813 1.00 76.12 111 HIS A N 1
ATOM 843 C CA . HIS A 1 111 ? 3.824 -13.160 -4.164 1.00 76.12 111 HIS A CA 1
ATOM 844 C C . HIS A 1 111 ? 3.369 -12.538 -2.852 1.00 76.12 111 HIS A C 1
ATOM 846 O O . HIS A 1 111 ? 3.058 -11.347 -2.766 1.00 76.12 111 HIS A O 1
ATOM 852 N N . GLN A 1 112 ? 3.241 -13.405 -1.851 1.00 75.69 112 GLN A N 1
ATOM 853 C CA . GLN A 1 112 ? 2.754 -13.043 -0.527 1.00 75.69 112 GLN A CA 1
ATOM 854 C C . GLN A 1 112 ? 3.716 -12.102 0.188 1.00 75.69 112 GLN A C 1
ATOM 856 O O . GLN A 1 112 ? 4.935 -12.166 0.022 1.00 75.69 112 GLN A O 1
ATOM 861 N N . ALA A 1 113 ? 3.140 -11.248 1.030 1.00 74.38 113 ALA A N 1
ATOM 862 C CA . ALA A 1 113 ? 3.910 -10.498 2.004 1.00 74.38 113 ALA A CA 1
ATOM 863 C C . ALA A 1 113 ? 4.610 -11.464 2.981 1.00 74.38 113 ALA A C 1
ATOM 865 O O . ALA A 1 113 ? 4.184 -12.608 3.157 1.00 74.38 113 ALA A O 1
ATOM 866 N N . CYS A 1 114 ? 5.673 -11.008 3.643 1.00 78.12 114 CYS A N 1
ATOM 867 C CA . CYS A 1 114 ? 6.390 -11.847 4.606 1.00 78.12 114 CYS A CA 1
ATOM 868 C C . CYS A 1 114 ? 5.489 -12.297 5.776 1.00 78.12 114 CYS A C 1
ATOM 870 O O . CYS A 1 114 ? 4.484 -11.654 6.086 1.00 78.12 114 CYS A O 1
ATOM 872 N N . ASP A 1 115 ? 5.869 -13.367 6.482 1.00 79.44 115 ASP A N 1
ATOM 873 C CA . ASP A 1 115 ? 5.054 -13.973 7.554 1.00 79.44 115 ASP A CA 1
ATOM 874 C C . ASP A 1 115 ? 4.569 -12.969 8.609 1.00 79.44 115 ASP A C 1
ATOM 876 O O . ASP A 1 115 ? 3.423 -13.019 9.064 1.00 79.44 115 ASP A O 1
ATOM 880 N N . TYR A 1 116 ? 5.424 -12.004 8.955 1.00 78.50 116 TYR A N 1
ATOM 881 C CA . TYR A 1 116 ? 5.079 -10.914 9.863 1.00 78.50 116 TYR A CA 1
ATOM 882 C C . TYR A 1 116 ? 3.890 -10.083 9.353 1.00 78.50 116 TYR A C 1
ATOM 884 O O . TYR A 1 116 ? 2.971 -9.767 10.110 1.00 78.50 116 TYR A O 1
ATOM 892 N N . ARG A 1 117 ? 3.868 -9.757 8.058 1.00 82.50 117 ARG A N 1
ATOM 893 C CA . ARG A 1 117 ? 2.760 -9.032 7.426 1.00 82.50 117 ARG A CA 1
ATOM 894 C C . ARG A 1 117 ? 1.507 -9.890 7.335 1.00 82.50 117 ARG A C 1
ATOM 896 O O . ARG A 1 117 ? 0.418 -9.381 7.576 1.00 82.50 117 ARG A O 1
ATOM 903 N N . LEU A 1 118 ? 1.639 -11.190 7.071 1.00 82.31 118 LEU A N 1
ATOM 904 C CA . LEU A 1 118 ? 0.492 -12.104 7.060 1.00 82.31 118 LEU A CA 1
ATOM 905 C C . LEU A 1 118 ? -0.204 -12.170 8.427 1.00 82.31 118 LEU A C 1
ATOM 907 O O . LEU A 1 118 ? -1.432 -12.263 8.486 1.00 82.31 118 LEU A O 1
ATOM 911 N N . MET A 1 119 ? 0.547 -12.071 9.527 1.00 85.56 119 MET A N 1
ATOM 912 C CA . MET A 1 119 ? -0.030 -11.948 10.868 1.00 85.56 119 MET A CA 1
ATOM 913 C C . MET A 1 119 ? -0.854 -10.658 11.012 1.00 85.56 119 MET A C 1
ATOM 915 O O . MET A 1 119 ? -2.023 -10.737 11.390 1.00 85.56 119 MET A O 1
ATOM 919 N N . GLN A 1 120 ? -0.302 -9.503 10.616 1.00 84.50 120 GLN A N 1
ATOM 920 C CA . GLN A 1 120 ? -1.026 -8.219 10.626 1.00 84.50 120 GLN A CA 1
ATOM 921 C C . GLN A 1 120 ? -2.317 -8.280 9.797 1.00 84.50 120 GLN A C 1
ATOM 923 O O . GLN A 1 120 ? -3.362 -7.783 10.215 1.00 84.50 120 GLN A O 1
ATOM 928 N N . VAL A 1 121 ? -2.264 -8.929 8.631 1.00 89.50 121 VAL A N 1
ATOM 929 C CA . VAL A 1 121 ? -3.427 -9.112 7.756 1.00 89.50 121 VAL A CA 1
ATOM 930 C C . VAL A 1 121 ? -4.511 -9.942 8.440 1.00 89.50 121 VAL A C 1
ATOM 932 O O . VAL A 1 121 ? -5.684 -9.569 8.410 1.00 89.50 121 VAL A O 1
ATOM 935 N N . ARG A 1 122 ? -4.140 -11.056 9.081 1.00 88.75 122 ARG A N 1
ATOM 936 C CA . ARG A 1 122 ? -5.092 -11.917 9.804 1.00 88.75 122 ARG A CA 1
ATOM 937 C C . ARG A 1 122 ? -5.739 -11.180 10.975 1.00 88.75 122 ARG A C 1
ATOM 939 O O . ARG A 1 122 ? -6.954 -11.273 11.140 1.00 88.75 122 ARG A O 1
ATOM 946 N N . GLU A 1 123 ? -4.963 -10.416 11.739 1.00 87.69 123 GLU A N 1
ATOM 947 C CA . GLU A 1 123 ? -5.475 -9.583 12.833 1.00 87.69 123 GLU A CA 1
ATOM 948 C C . GLU A 1 123 ? -6.447 -8.509 12.326 1.00 87.69 123 GLU A C 1
ATOM 950 O O . GLU A 1 123 ? -7.547 -8.359 12.863 1.00 87.69 123 GLU A O 1
ATOM 955 N N . ALA A 1 124 ? -6.090 -7.812 11.245 1.00 87.31 124 ALA A N 1
ATOM 956 C CA . ALA A 1 124 ? -6.948 -6.806 10.627 1.00 87.31 124 ALA A CA 1
ATOM 957 C C . ALA A 1 124 ? -8.263 -7.414 10.105 1.00 87.31 124 ALA A C 1
ATOM 959 O O . ALA A 1 124 ? -9.342 -6.856 10.319 1.00 87.31 124 ALA A O 1
ATOM 960 N N . LEU A 1 125 ? -8.209 -8.593 9.476 1.00 89.25 125 LEU A N 1
ATOM 961 C CA . LEU A 1 125 ? -9.400 -9.314 9.014 1.00 89.25 125 LEU A CA 1
AT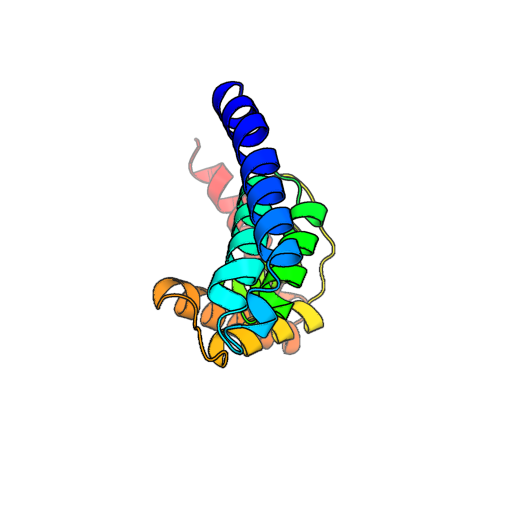OM 962 C C . LEU A 1 125 ? -10.281 -9.812 10.168 1.00 89.25 125 LEU A C 1
ATOM 964 O O . LEU A 1 125 ? -11.507 -9.787 10.042 1.00 89.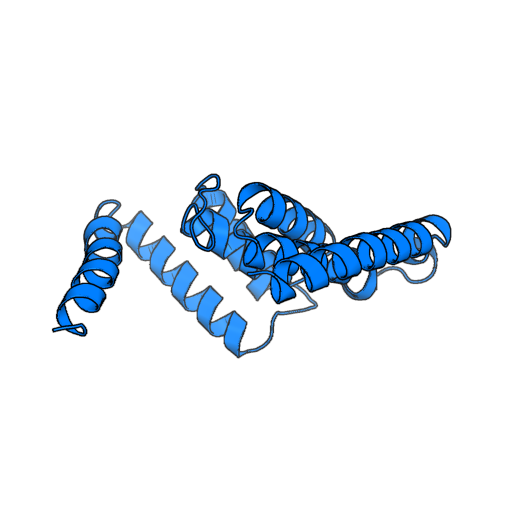25 125 LEU A O 1
ATOM 968 N N . ALA A 1 126 ? -9.694 -10.224 11.292 1.00 87.00 126 ALA A N 1
ATOM 969 C CA . ALA A 1 126 ? -10.453 -10.533 12.502 1.00 87.00 126 ALA A CA 1
ATOM 970 C C . ALA A 1 126 ? -11.153 -9.277 13.056 1.00 87.00 126 ALA A C 1
ATOM 972 O O . ALA A 1 126 ? -12.317 -9.340 13.455 1.00 87.00 126 ALA A O 1
ATOM 973 N N . GLY A 1 127 ? -10.488 -8.117 12.999 1.00 82.31 127 GLY A N 1
ATOM 974 C CA . GLY A 1 127 ? -11.090 -6.819 13.318 1.00 82.31 127 GLY A CA 1
ATOM 975 C C . GLY A 1 127 ? -12.303 -6.489 12.441 1.00 82.31 127 GLY A C 1
ATOM 976 O O . GLY A 1 127 ? -13.343 -6.091 12.963 1.00 82.31 127 GLY A O 1
ATOM 977 N N . HIS A 1 128 ? -12.218 -6.743 11.130 1.00 83.12 128 HIS A N 1
ATOM 978 C CA . HIS A 1 128 ? -13.356 -6.613 10.205 1.00 83.12 128 HIS A CA 1
ATOM 979 C C . HIS A 1 128 ? -14.536 -7.517 10.583 1.00 83.12 128 HIS A C 1
ATOM 981 O O . HIS A 1 128 ? -15.676 -7.065 10.584 1.00 83.12 128 HIS A O 1
ATOM 987 N N . GLN A 1 129 ? -14.290 -8.779 10.950 1.00 82.12 129 GLN A N 1
ATOM 988 C CA . GLN A 1 129 ? -15.362 -9.682 11.402 1.00 82.12 129 GLN A CA 1
ATOM 989 C C . GLN A 1 129 ? -16.052 -9.173 12.672 1.00 82.12 129 GLN A C 1
ATOM 991 O O . GLN A 1 129 ? -17.250 -9.385 12.861 1.00 82.12 129 GLN A O 1
ATOM 996 N N . GLN A 1 130 ? -15.302 -8.513 13.554 1.00 77.12 130 GLN A N 1
ATOM 997 C CA . GLN A 1 130 ? -15.856 -7.918 14.762 1.00 77.12 130 GLN A CA 1
ATOM 998 C C . GLN A 1 130 ? -16.696 -6.673 14.443 1.00 77.12 130 GLN A C 1
ATOM 1000 O O . GLN A 1 130 ? -17.794 -6.557 14.977 1.00 77.12 130 GLN A O 1
ATOM 1005 N N . LEU A 1 131 ? -16.235 -5.810 13.531 1.00 73.12 131 LEU A N 1
ATOM 1006 C CA . LEU A 1 131 ? -16.998 -4.663 13.014 1.00 73.12 131 LEU A CA 1
ATOM 1007 C C . LEU A 1 131 ? -18.328 -5.074 12.373 1.00 73.12 131 LEU A C 1
ATOM 1009 O O . LEU A 1 131 ? -19.334 -4.396 12.549 1.00 73.12 131 LEU A O 1
ATOM 1013 N N . GLU A 1 132 ? -18.342 -6.189 11.643 1.00 79.25 132 GLU A N 1
ATOM 1014 C CA . GLU A 1 132 ? -19.560 -6.723 11.020 1.00 79.25 132 GLU A CA 1
ATOM 1015 C C . GLU A 1 132 ? -20.584 -7.214 12.053 1.00 79.25 132 GLU A C 1
ATOM 1017 O O . GLU A 1 132 ? -21.785 -7.177 11.794 1.00 79.25 132 GLU A O 1
ATOM 1022 N N . ARG A 1 133 ? -20.121 -7.678 13.220 1.00 79.25 133 ARG A N 1
ATOM 1023 C CA . ARG A 1 133 ? -20.980 -8.164 14.313 1.00 79.25 133 ARG A CA 1
ATOM 1024 C C . ARG A 1 133 ? -21.439 -7.048 15.243 1.00 79.25 133 ARG A C 1
ATOM 1026 O O . ARG A 1 133 ? -22.560 -7.094 15.735 1.00 79.25 133 ARG A O 1
ATOM 1033 N N . ASP A 1 134 ? -20.565 -6.083 15.496 1.00 77.19 134 ASP A N 1
ATOM 1034 C CA . ASP A 1 134 ? -20.827 -4.917 16.328 1.00 77.19 134 ASP A CA 1
ATOM 1035 C C . ASP A 1 134 ? -20.121 -3.691 15.723 1.00 77.19 134 ASP A C 1
ATOM 1037 O O . ASP A 1 134 ? -18.936 -3.451 15.989 1.00 77.19 134 ASP A O 1
ATOM 1041 N N . PRO A 1 135 ? -20.847 -2.886 14.925 1.00 68.44 135 PRO A N 1
ATOM 1042 C CA . PRO A 1 135 ? -20.306 -1.679 14.305 1.00 68.44 135 PRO A CA 1
ATOM 1043 C C . PRO A 1 135 ? -19.749 -0.658 15.311 1.00 68.44 135 PRO A C 1
ATOM 1045 O O . PRO A 1 135 ? -18.932 0.183 14.936 1.00 68.44 135 PRO A O 1
ATOM 1048 N N . ASN A 1 136 ? -20.140 -0.736 16.591 1.00 65.25 136 ASN A N 1
ATOM 1049 C CA . ASN A 1 136 ? -19.677 0.170 17.644 1.00 65.25 136 ASN A CA 1
ATOM 1050 C C . ASN A 1 136 ? -18.407 -0.325 18.362 1.00 65.25 136 ASN A C 1
ATOM 1052 O O . ASN A 1 136 ? -17.780 0.444 19.099 1.00 65.25 136 ASN A O 1
ATOM 1056 N N . ALA A 1 137 ? -17.966 -1.566 18.125 1.00 64.44 137 ALA A N 1
ATOM 1057 C CA . ALA A 1 137 ? -16.829 -2.174 18.822 1.00 64.44 137 ALA A CA 1
ATOM 1058 C C . ALA A 1 137 ? -15.483 -1.454 18.582 1.00 64.44 137 ALA A C 1
ATOM 1060 O O . ALA A 1 137 ? -14.561 -1.561 19.398 1.00 64.44 137 ALA A O 1
ATOM 1061 N N . LEU A 1 138 ? -15.349 -0.690 17.489 1.00 52.09 138 LEU A N 1
ATOM 1062 C CA . LEU A 1 138 ? -14.107 0.017 17.147 1.00 52.09 138 LEU A CA 1
ATOM 1063 C C . LEU A 1 138 ? -13.894 1.303 17.954 1.00 52.09 138 LEU A C 1
ATOM 1065 O O . LEU A 1 138 ? -12.743 1.662 18.218 1.00 52.09 138 LEU A O 1
ATOM 1069 N N . ILE A 1 139 ? -14.976 1.964 18.391 1.00 51.31 139 ILE A N 1
ATOM 1070 C CA . ILE A 1 139 ? -14.894 3.195 19.195 1.00 51.31 139 ILE A CA 1
ATOM 1071 C C . ILE A 1 139 ? -14.126 2.906 20.492 1.00 51.31 139 ILE A C 1
ATOM 1073 O O . ILE A 1 139 ? -13.278 3.693 20.901 1.00 51.31 139 ILE A O 1
ATOM 1077 N N . VAL A 1 140 ? -14.314 1.726 21.086 1.00 42.28 140 VAL A N 1
ATOM 1078 C CA . VAL A 1 140 ? -13.677 1.362 22.359 1.00 42.28 140 VAL A CA 1
ATOM 1079 C C . VAL A 1 140 ? -12.190 1.012 22.198 1.00 42.28 140 VAL A C 1
ATOM 1081 O O . VAL A 1 140 ? -11.384 1.408 23.037 1.00 42.28 140 VAL A O 1
ATOM 1084 N N . ARG A 1 141 ? -11.767 0.338 21.115 1.00 45.00 141 ARG A N 1
ATOM 1085 C CA . ARG A 1 141 ? -10.346 -0.036 20.918 1.00 45.00 141 ARG A CA 1
ATOM 1086 C C . ARG A 1 141 ? -9.469 1.103 20.383 1.00 45.00 141 ARG A C 1
ATOM 1088 O O . ARG A 1 141 ? -8.326 1.229 20.826 1.00 45.00 141 ARG A O 1
ATOM 1095 N N . LEU A 1 142 ? -9.988 1.963 19.502 1.00 44.62 142 LEU A N 1
ATOM 1096 C CA . LEU A 1 142 ? -9.255 3.149 19.024 1.00 44.62 142 LEU A CA 1
ATOM 1097 C C . LEU A 1 142 ? -9.132 4.234 20.114 1.00 44.62 142 LEU A C 1
ATOM 1099 O O . LEU A 1 142 ? -8.093 4.895 20.210 1.00 44.62 142 LEU A O 1
ATOM 1103 N N . LEU A 1 143 ? -10.131 4.366 20.999 1.00 41.84 143 LEU A N 1
ATOM 1104 C CA . LEU A 1 143 ? -10.040 5.237 22.180 1.00 41.84 143 LEU A CA 1
ATOM 1105 C C . LEU A 1 143 ? -9.161 4.639 23.293 1.00 41.84 143 LEU A C 1
ATOM 1107 O O . LEU A 1 143 ? -8.406 5.370 23.931 1.00 41.84 143 LEU A O 1
ATOM 1111 N N . ALA A 1 144 ? -9.155 3.317 23.493 1.00 39.72 144 ALA A N 1
ATOM 1112 C CA . ALA A 1 144 ? -8.260 2.684 24.470 1.00 39.72 144 ALA A CA 1
ATOM 1113 C C . ALA A 1 144 ? -6.771 2.801 24.079 1.00 39.72 144 ALA A C 1
ATOM 1115 O O . ALA A 1 144 ? -5.918 3.008 24.944 1.00 39.72 144 ALA A O 1
ATOM 1116 N N . GLY A 1 145 ? -6.446 2.750 22.779 1.00 37.59 145 GLY A N 1
ATOM 1117 C CA . GLY A 1 145 ? -5.080 2.952 22.272 1.00 37.59 145 GLY A CA 1
ATOM 1118 C C . GLY A 1 145 ? -4.569 4.399 22.360 1.00 37.59 145 GLY A C 1
ATOM 1119 O O . GLY A 1 145 ? -3.355 4.623 22.365 1.00 37.59 145 GLY A O 1
ATOM 1120 N N . THR A 1 146 ? -5.472 5.380 22.462 1.00 39.22 146 THR A N 1
ATOM 1121 C CA . THR A 1 146 ? -5.140 6.802 22.671 1.00 39.22 146 THR A CA 1
ATOM 1122 C C . THR A 1 146 ? -5.154 7.194 24.151 1.00 39.22 146 THR A C 1
ATOM 1124 O O . THR A 1 146 ? -4.344 8.029 24.559 1.00 39.22 146 THR A O 1
ATOM 1127 N N . ALA A 1 147 ? -5.974 6.540 24.981 1.00 32.12 147 ALA A N 1
ATOM 1128 C CA . ALA A 1 147 ? -5.961 6.705 26.434 1.00 32.12 147 ALA A CA 1
ATOM 1129 C C . ALA A 1 147 ? -4.670 6.158 27.075 1.00 32.12 147 ALA A C 1
ATOM 1131 O O . ALA A 1 147 ? -4.064 6.848 27.891 1.00 32.12 147 ALA A O 1
ATOM 1132 N N . ASN A 1 148 ? -4.174 4.990 26.642 1.00 34.50 148 ASN A N 1
ATOM 1133 C CA . ASN A 1 148 ? -2.989 4.362 27.253 1.00 34.50 148 ASN A CA 1
ATOM 1134 C C . ASN A 1 148 ? -1.647 5.058 26.950 1.00 34.50 148 ASN A C 1
ATOM 1136 O O . ASN A 1 148 ? -0.672 4.843 27.666 1.00 34.50 148 ASN A O 1
ATOM 1140 N N . ARG A 1 149 ? -1.568 5.916 25.921 1.00 41.06 149 ARG A N 1
ATOM 1141 C CA . ARG A 1 149 ? -0.350 6.712 25.648 1.00 41.06 149 ARG A CA 1
ATOM 1142 C C . ARG A 1 149 ? -0.260 7.988 26.483 1.00 41.06 149 ARG A C 1
ATOM 1144 O O . ARG A 1 149 ? 0.827 8.548 26.595 1.00 41.06 149 ARG A O 1
ATOM 1151 N N . LYS A 1 150 ? -1.373 8.454 27.064 1.00 37.84 150 LYS A N 1
ATOM 1152 C CA . LYS A 1 150 ? -1.371 9.612 27.972 1.00 37.84 150 LYS A CA 1
ATOM 1153 C C . LYS A 1 150 ? -1.018 9.227 29.411 1.00 37.84 150 LYS A C 1
ATOM 1155 O O . LYS A 1 150 ? -0.455 10.053 30.114 1.00 37.84 150 LYS A O 1
ATOM 1160 N N . THR A 1 151 ? -1.261 7.983 29.820 1.00 37.72 151 THR A N 1
ATOM 1161 C CA . THR A 1 151 ? -0.950 7.480 31.172 1.00 37.72 151 THR A CA 1
ATOM 1162 C C . THR A 1 151 ? 0.478 6.960 31.353 1.00 37.72 151 THR A C 1
ATOM 1164 O O . THR A 1 151 ? 0.893 6.769 32.485 1.00 37.72 151 THR A O 1
ATOM 1167 N N . GLN A 1 152 ? 1.253 6.761 30.280 1.00 37.19 152 GLN A N 1
ATOM 1168 C CA . GLN A 1 152 ? 2.677 6.377 30.365 1.00 37.19 152 GLN A CA 1
ATOM 1169 C C . GLN A 1 152 ? 3.655 7.559 30.207 1.00 37.19 152 GLN A C 1
ATOM 1171 O O . GLN A 1 152 ? 4.863 7.357 30.118 1.00 37.19 152 GLN A O 1
ATOM 1176 N N . ARG A 1 153 ? 3.148 8.799 30.145 1.00 42.50 153 ARG A N 1
ATOM 1177 C CA . ARG A 1 153 ? 3.950 10.039 30.142 1.00 42.50 153 ARG A CA 1
ATOM 1178 C C . ARG A 1 153 ? 3.640 10.929 31.355 1.00 42.50 153 ARG A C 1
ATOM 1180 O O . ARG A 1 153 ? 3.579 12.150 31.216 1.00 42.50 153 ARG A O 1
ATOM 1187 N N . GLN A 1 154 ? 3.422 10.320 32.516 1.00 38.41 154 GLN A N 1
ATOM 1188 C CA . GLN A 1 154 ? 3.410 11.008 33.809 1.00 38.41 154 GLN A CA 1
ATOM 1189 C C . GLN A 1 154 ? 4.391 10.329 34.752 1.00 38.41 154 GLN A C 1
ATOM 1191 O O . GLN A 1 154 ? 4.433 9.079 34.726 1.00 38.41 154 GLN A O 1
#

Foldseek 3Di:
DVVLVVVLVPVLVVLVVQLVVCVVVPVCVVDPPCQLVRQLVSLQVNLVSCLVVFVLASSLVSLVRSVVSLHLSSLLSNLVCLCVQGRDPDGHHHDNVSSLVSLVSLVVGPNHDDPVSVVVSVVSNVVSVVCVVPVCVVVVVVVVVVVVVVVVPD